Protein AF-A0A6M4MAB3-F1 (afdb_monomer)

Solvent-accessible surface area (backbone atoms only — not comparable to full-atom values): 9525 Å² total; per-residue (Å²): 110,70,69,56,52,54,48,53,33,50,76,69,72,45,84,84,90,79,89,78,85,85,79,81,88,64,96,84,78,76,74,101,73,83,89,84,82,91,72,72,99,51,73,94,62,67,64,94,70,49,74,74,79,56,52,41,71,19,47,30,44,62,33,67,62,25,28,46,34,36,42,87,91,32,39,34,38,58,48,47,89,48,52,67,69,70,44,94,62,66,58,33,30,40,46,46,74,82,48,90,49,40,39,39,33,25,38,60,93,53,93,56,71,74,44,40,27,42,56,46,75,52,75,50,71,60,102,85,48,62,32,43,32,42,36,37,36,59,68,55,57,91,63,49,51,82,81,31,33,30,39,37,77,46,80,119

Foldseek 3Di:
DVVVVCVVCVVVVHDDPDDDDPPDDDPPDDDPDDDDDDDPPDPVPQPPDDPVNQQAWWFKDLQQRWIWGQHPVQKIAIDGPVCCLLPPFARMDGKDDPGPQKIFDDGVPHPDTDWMWGWDWDWDADPPGIKIKIKTHTPPPVSGGPPIITIDIDDD

Nearest PDB structures (foldseek):
  8jr3-assembly2_F  TM=2.974E-01  e=1.486E+00  Hendra virus horse/Australia/Hendra/1994
  4n74-assembly1_A  TM=3.696E-01  e=7.405E+00  Escherichia coli BW2952
  6yfs-assembly1_AA  TM=3.089E-01  e=3.410E+00  Leviviridae sp.
  4c00-assembly1_A  TM=3.053E-01  e=9.242E+00  Escherichia coli
  6yfj-assembly1_AA  TM=2.407E-01  e=8.273E+00  Leviviridae sp.

Secondary structure (DSSP, 8-state):
-HHHHHHHHHHTT----------SS-TT--SS--------S-GGGS----GGGG-SEEEEESSTT-EEEE-TTSEEEEESTTGGGG-SS-SEEEEEEEETTEEEEEETT-SS--EEEEEEEEEEE-SSSEEEEEEEEES-GGGS-TT-EEEEEEE-

pLDDT: mean 80.01, std 14.77, range [43.0, 97.69]

Radius of gyration: 19.91 Å; Cα contacts (8 Å, |Δi|>4): 251; chains: 1; bounding box: 55×34×50 Å

Structure (mmCIF, N/CA/C/O backbone):
data_AF-A0A6M4MAB3-F1
#
_entry.id   AF-A0A6M4MAB3-F1
#
loop_
_atom_site.group_PDB
_atom_site.id
_atom_site.type_symbol
_atom_site.label_atom_id
_atom_site.label_alt_id
_atom_site.label_comp_id
_atom_site.label_asym_id
_atom_site.label_entity_id
_atom_site.label_seq_i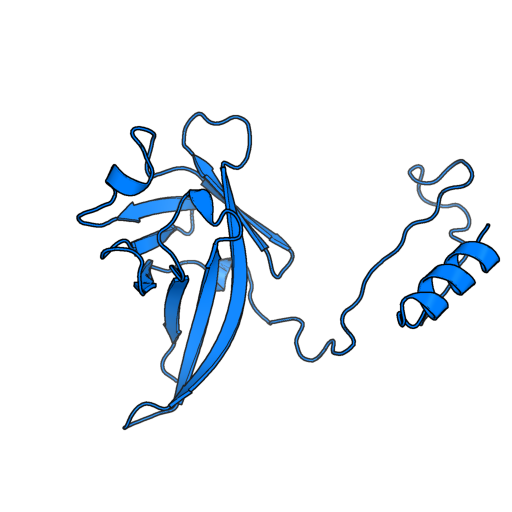d
_atom_site.pdbx_PDB_ins_code
_atom_site.Cartn_x
_atom_site.Cartn_y
_atom_site.Cartn_z
_atom_site.occupancy
_atom_site.B_iso_or_equiv
_atom_site.auth_seq_id
_atom_site.auth_comp_id
_atom_site.auth_asym_id
_atom_site.auth_atom_id
_atom_site.pdbx_PDB_model_num
ATOM 1 N N . MET A 1 1 ? -36.096 -4.264 -17.638 1.00 58.06 1 MET A N 1
ATOM 2 C CA . MET A 1 1 ? -34.655 -4.118 -17.353 1.00 58.06 1 MET A CA 1
ATOM 3 C C . MET A 1 1 ? -34.388 -4.121 -15.851 1.00 58.06 1 MET A C 1
ATOM 5 O O . MET A 1 1 ? -33.710 -5.032 -15.410 1.00 58.06 1 MET A O 1
ATOM 9 N N . ILE A 1 2 ? -34.971 -3.212 -15.052 1.00 64.75 2 ILE A N 1
ATOM 10 C CA . ILE A 1 2 ? -34.746 -3.197 -13.589 1.00 64.75 2 ILE A CA 1
ATOM 11 C C . ILE A 1 2 ? -35.184 -4.507 -12.905 1.00 64.75 2 ILE A C 1
ATOM 13 O O . ILE A 1 2 ? -34.370 -5.132 -12.241 1.00 64.75 2 ILE A O 1
ATOM 17 N N . ASN A 1 3 ? -36.376 -5.025 -13.235 1.00 75.00 3 ASN A N 1
ATOM 18 C CA . ASN A 1 3 ? -36.882 -6.299 -12.699 1.00 75.00 3 ASN A CA 1
ATOM 19 C C . ASN A 1 3 ? -35.980 -7.505 -13.021 1.00 75.00 3 ASN A C 1
ATOM 21 O O . ASN A 1 3 ? -35.914 -8.451 -12.250 1.00 75.00 3 ASN A O 1
ATOM 25 N N . GLN A 1 4 ? -35.291 -7.488 -14.169 1.00 77.50 4 GLN A N 1
ATOM 26 C CA . GLN A 1 4 ? -34.368 -8.569 -14.536 1.00 77.50 4 GLN A CA 1
ATOM 27 C C . GLN A 1 4 ? -33.092 -8.510 -13.699 1.00 77.50 4 GLN A C 1
ATOM 29 O O . GLN A 1 4 ? -32.587 -9.546 -13.290 1.00 77.50 4 GLN A O 1
ATOM 34 N N . VAL A 1 5 ? -32.580 -7.310 -13.417 1.00 73.31 5 VAL A N 1
ATOM 35 C CA . VAL A 1 5 ? -31.398 -7.157 -12.561 1.00 73.31 5 VAL A CA 1
ATOM 36 C C . VAL A 1 5 ? -31.730 -7.453 -11.104 1.00 73.31 5 VAL A C 1
ATOM 38 O O . VAL A 1 5 ? -30.928 -8.084 -10.426 1.00 73.31 5 VAL A O 1
ATOM 41 N N . GLU A 1 6 ? -32.927 -7.085 -10.646 1.00 80.00 6 GLU A N 1
ATOM 42 C CA . GLU A 1 6 ? -33.416 -7.473 -9.322 1.00 80.00 6 GLU A CA 1
ATOM 43 C C . GLU A 1 6 ? -33.499 -8.988 -9.163 1.00 80.00 6 GLU A C 1
ATOM 45 O O . GLU A 1 6 ? -33.054 -9.531 -8.153 1.00 80.00 6 GLU A O 1
ATOM 50 N N . GLN A 1 7 ? -33.990 -9.676 -10.193 1.00 81.69 7 GLN A N 1
ATOM 51 C CA . GLN A 1 7 ? -34.043 -11.129 -10.209 1.00 81.69 7 GLN A CA 1
ATOM 52 C C . GLN A 1 7 ? -32.641 -11.759 -10.194 1.00 81.69 7 GLN A C 1
ATOM 54 O O . GLN A 1 7 ? -32.382 -12.628 -9.368 1.00 81.69 7 GLN A O 1
ATOM 59 N N . ILE A 1 8 ? -31.721 -11.295 -11.048 1.00 82.69 8 ILE A N 1
ATOM 60 C CA . ILE A 1 8 ? -30.342 -11.812 -11.097 1.00 82.69 8 ILE A CA 1
ATOM 61 C C . ILE A 1 8 ? -29.615 -11.576 -9.765 1.00 82.69 8 ILE A C 1
ATOM 63 O O . ILE A 1 8 ? -28.910 -12.459 -9.282 1.00 82.69 8 ILE A O 1
ATOM 67 N N . ALA A 1 9 ? -29.787 -10.404 -9.147 1.00 78.88 9 ALA A N 1
ATOM 68 C CA . ALA A 1 9 ? -29.189 -10.106 -7.848 1.00 78.88 9 ALA A CA 1
ATOM 69 C C . ALA A 1 9 ? -29.727 -11.037 -6.750 1.00 78.88 9 ALA A C 1
ATOM 71 O O . ALA A 1 9 ? -28.939 -11.571 -5.971 1.00 78.88 9 ALA A O 1
ATOM 72 N N . ALA A 1 10 ? -31.040 -11.291 -6.736 1.00 81.19 10 ALA A N 1
ATOM 73 C CA . ALA A 1 10 ? -31.661 -12.221 -5.796 1.00 81.19 10 ALA A CA 1
ATOM 74 C C . ALA A 1 10 ? -31.183 -13.669 -6.002 1.00 81.19 10 ALA A C 1
ATOM 76 O O . ALA A 1 10 ? -30.858 -14.346 -5.027 1.00 81.19 10 ALA A O 1
ATOM 77 N N . GLU A 1 11 ? -31.081 -14.130 -7.253 1.00 86.44 11 GLU A N 1
ATOM 78 C CA . GLU A 1 11 ? -30.524 -15.450 -7.594 1.00 86.44 11 GLU A CA 1
ATOM 79 C C . GLU A 1 11 ? -29.056 -15.587 -7.154 1.00 86.44 11 GLU A C 1
ATOM 81 O O . GLU A 1 11 ? -28.628 -16.666 -6.747 1.00 86.44 11 GLU A O 1
ATOM 86 N N . ALA A 1 12 ? -28.301 -14.486 -7.168 1.00 81.25 12 ALA A N 1
ATOM 87 C CA . ALA A 1 12 ? -26.926 -14.416 -6.680 1.00 81.25 12 ALA A CA 1
ATOM 88 C C . ALA A 1 12 ? -26.803 -14.187 -5.157 1.00 81.25 12 ALA A C 1
ATOM 90 O O . ALA A 1 12 ? -25.690 -14.042 -4.654 1.00 81.25 12 ALA A O 1
ATOM 91 N N . GLY A 1 13 ? -27.917 -14.136 -4.416 1.00 81.50 13 GLY A N 1
ATOM 92 C CA . GLY A 1 13 ? -27.922 -13.917 -2.965 1.00 81.50 13 GLY A CA 1
ATOM 93 C C . GLY A 1 13 ? -27.584 -12.487 -2.525 1.00 81.50 13 GLY A C 1
ATOM 94 O O . GLY A 1 13 ? -27.286 -12.272 -1.354 1.00 81.50 13 GLY A O 1
ATOM 95 N N . MET A 1 14 ? -27.626 -11.507 -3.432 1.00 75.88 14 MET A N 1
ATOM 96 C CA . MET A 1 14 ? -27.369 -10.095 -3.136 1.00 75.88 14 MET A CA 1
ATOM 97 C C . MET A 1 14 ? -28.685 -9.350 -2.877 1.00 75.88 14 MET A C 1
ATOM 99 O O . MET A 1 14 ? -29.533 -9.235 -3.764 1.00 75.88 14 MET A O 1
ATOM 103 N N . SER A 1 15 ? -28.861 -8.800 -1.673 1.00 76.31 15 SER A N 1
ATOM 104 C CA . SER A 1 15 ? -30.049 -8.015 -1.325 1.00 76.31 15 SER A CA 1
ATOM 105 C C . SER A 1 15 ? -30.003 -6.603 -1.915 1.00 76.31 15 SER A C 1
ATOM 107 O O . SER A 1 15 ? -29.081 -5.829 -1.667 1.00 76.31 15 SER A O 1
ATOM 109 N N . ILE A 1 16 ? -31.045 -6.220 -2.658 1.00 73.31 16 ILE A N 1
ATOM 110 C CA . ILE A 1 16 ? -31.203 -4.846 -3.152 1.00 73.31 16 ILE A CA 1
ATOM 111 C C . ILE A 1 16 ? -31.912 -4.014 -2.088 1.00 73.31 16 ILE A C 1
ATOM 113 O O . ILE A 1 16 ? -33.117 -4.129 -1.880 1.00 73.31 16 ILE A O 1
ATOM 117 N N . HIS A 1 17 ? -31.155 -3.146 -1.420 1.00 72.94 17 HIS A N 1
ATOM 118 C CA . HIS A 1 17 ? -31.681 -2.301 -0.345 1.00 72.94 17 HIS A CA 1
ATOM 119 C C . HIS A 1 17 ? -32.452 -1.076 -0.847 1.00 72.94 17 HIS A C 1
ATOM 121 O O . HIS A 1 17 ? -33.329 -0.566 -0.150 1.00 72.94 17 HIS A O 1
ATOM 127 N N . ARG A 1 18 ? -32.116 -0.563 -2.037 1.00 70.50 18 ARG A N 1
ATOM 128 C CA . ARG A 1 18 ? -32.746 0.635 -2.600 1.00 70.50 18 ARG A CA 1
ATOM 129 C C . ARG A 1 18 ? -32.626 0.656 -4.119 1.00 70.50 18 ARG A C 1
ATOM 131 O O . ARG A 1 18 ? -31.522 0.636 -4.650 1.00 70.50 18 ARG A O 1
ATOM 138 N N . ALA A 1 19 ? -33.760 0.798 -4.796 1.00 71.75 19 ALA A N 1
ATOM 139 C CA . ALA A 1 19 ? -33.833 1.136 -6.212 1.00 71.75 19 ALA A CA 1
ATOM 140 C C . ALA A 1 19 ? -34.392 2.557 -6.347 1.00 71.75 19 ALA A C 1
ATOM 142 O O . ALA A 1 19 ? -35.424 2.884 -5.760 1.00 71.75 19 ALA A O 1
ATOM 143 N N . GLN A 1 20 ? -33.706 3.429 -7.086 1.00 66.75 20 GLN A N 1
ATOM 144 C CA . GLN A 1 20 ? -34.170 4.795 -7.318 1.00 66.75 20 GLN A CA 1
ATOM 145 C C . GLN A 1 20 ? -33.954 5.196 -8.774 1.00 66.75 20 GLN A C 1
ATOM 147 O O . GLN A 1 20 ? -32.860 5.053 -9.314 1.00 66.75 20 GLN A O 1
ATOM 152 N N . ALA A 1 21 ? -34.996 5.756 -9.389 1.00 63.09 21 ALA A N 1
ATOM 153 C CA . ALA A 1 21 ? -34.874 6.402 -10.685 1.00 63.09 21 ALA A CA 1
ATOM 154 C C . ALA A 1 21 ? -34.039 7.683 -10.544 1.00 63.09 21 ALA A C 1
ATOM 156 O O . ALA A 1 21 ? -34.376 8.576 -9.763 1.00 63.09 21 ALA A O 1
ATOM 157 N N . MET A 1 22 ? -32.951 7.786 -11.305 1.00 59.03 22 MET A N 1
ATOM 158 C CA . MET A 1 22 ? -32.136 8.998 -11.365 1.00 59.03 22 MET A CA 1
ATOM 159 C C . MET A 1 22 ? -32.811 10.016 -12.289 1.00 59.03 22 MET A C 1
ATOM 161 O O . MET A 1 22 ? -32.456 10.157 -13.456 1.00 59.03 22 MET A O 1
ATOM 165 N N . THR A 1 23 ? -33.840 10.706 -11.803 1.00 54.31 23 THR A N 1
ATOM 166 C CA . THR A 1 23 ? -34.512 11.740 -12.598 1.00 54.31 23 THR A CA 1
ATOM 167 C C . THR A 1 23 ? -33.697 13.032 -12.607 1.00 54.31 23 THR A C 1
ATOM 169 O O . THR A 1 23 ? -33.626 13.730 -11.602 1.00 54.31 23 THR A O 1
ATOM 172 N N . ALA A 1 24 ? -33.097 13.294 -13.772 1.00 46.50 24 ALA A N 1
ATOM 173 C CA . ALA A 1 24 ? -32.672 14.571 -14.354 1.00 46.50 24 ALA A CA 1
ATOM 174 C C . ALA A 1 24 ? -32.030 15.616 -13.416 1.00 46.50 24 ALA A C 1
ATOM 176 O O . ALA A 1 24 ? -32.706 16.379 -12.733 1.00 46.50 24 ALA A O 1
ATOM 177 N N . GLY A 1 25 ? -30.699 15.721 -13.506 1.00 44.56 25 GLY A N 1
ATOM 178 C CA . GLY A 1 25 ? -29.923 16.817 -12.915 1.00 44.56 25 GLY A CA 1
ATOM 179 C C . GLY A 1 25 ? -28.410 16.758 -13.155 1.00 44.56 25 GLY A C 1
ATOM 180 O O . GLY A 1 25 ? -27.749 17.776 -13.018 1.00 44.56 25 GLY A O 1
ATOM 181 N N . ASN A 1 26 ? -27.852 15.611 -13.566 1.00 48.53 26 ASN A N 1
ATOM 182 C CA . ASN A 1 26 ? -26.438 15.484 -13.928 1.00 48.53 26 ASN A CA 1
ATOM 183 C C . ASN A 1 26 ? -26.288 14.757 -15.269 1.00 48.53 26 ASN A C 1
ATOM 185 O O . ASN A 1 26 ? -26.762 13.635 -15.435 1.00 48.53 26 ASN A O 1
ATOM 189 N N . HIS A 1 27 ? -25.599 15.403 -16.209 1.00 50.91 27 HIS A N 1
ATOM 190 C CA . HIS A 1 27 ? -25.389 15.008 -17.609 1.00 50.91 27 HIS A CA 1
ATOM 191 C C . HIS A 1 27 ? -24.716 13.636 -17.854 1.00 50.91 27 HIS A C 1
ATOM 193 O O . HIS A 1 27 ? -24.451 13.298 -19.006 1.00 50.91 27 HIS A O 1
ATOM 199 N N . TRP A 1 28 ? -24.432 12.835 -16.823 1.00 54.62 28 TRP A N 1
ATOM 200 C CA . TRP A 1 28 ? -23.662 11.591 -16.950 1.00 54.62 28 TRP A CA 1
ATOM 201 C C . TRP A 1 28 ? -24.491 10.331 -17.225 1.00 54.62 28 TRP A C 1
ATOM 203 O O . TRP A 1 28 ? -23.922 9.338 -17.668 1.00 54.62 28 TRP A O 1
ATOM 213 N N . TYR A 1 29 ? -25.815 10.359 -17.040 1.00 53.53 29 TYR A N 1
ATOM 214 C CA . TYR A 1 29 ? -26.661 9.167 -17.189 1.00 53.53 29 TYR A CA 1
ATOM 215 C C . TYR A 1 29 ? -27.848 9.435 -18.116 1.00 53.53 29 TYR A C 1
ATOM 217 O O . TYR A 1 29 ? -28.991 9.538 -17.685 1.00 53.53 29 TYR A O 1
ATOM 225 N N . ASN A 1 30 ? -27.567 9.563 -19.413 1.00 51.41 30 ASN A N 1
ATOM 226 C CA . ASN A 1 30 ? -28.590 9.549 -20.456 1.00 51.41 30 ASN A CA 1
ATOM 227 C C . ASN A 1 30 ? -28.475 8.227 -21.230 1.00 51.41 30 ASN A C 1
ATOM 229 O O . ASN A 1 30 ? -27.375 7.903 -21.676 1.00 51.41 30 ASN A O 1
ATOM 233 N N . LYS A 1 31 ? -29.619 7.558 -21.459 1.00 55.22 31 LYS A N 1
ATOM 234 C CA . LYS A 1 31 ? -29.833 6.281 -22.190 1.00 55.22 31 LYS A CA 1
ATOM 235 C C . LYS A 1 31 ? -29.695 5.018 -21.331 1.00 55.22 31 LYS A C 1
ATOM 237 O O . LYS A 1 31 ? -28.575 4.605 -21.066 1.00 55.22 31 LYS A O 1
ATOM 242 N N . ASP A 1 32 ? -30.834 4.416 -20.963 1.00 62.47 32 ASP A N 1
ATOM 243 C CA . ASP A 1 32 ? -31.007 3.024 -20.491 1.00 62.47 32 ASP A CA 1
ATOM 244 C C . ASP A 1 32 ? -29.833 2.432 -19.694 1.00 62.47 32 ASP A C 1
ATOM 246 O O . ASP A 1 32 ? -29.392 1.307 -19.929 1.00 62.47 32 ASP A O 1
ATOM 250 N N . SER A 1 33 ? -29.290 3.214 -18.765 1.00 65.38 33 SER A N 1
ATOM 251 C CA . SER A 1 33 ? -28.110 2.856 -17.998 1.00 65.38 33 SER A CA 1
ATOM 252 C C . SER A 1 33 ? -28.509 2.482 -16.582 1.00 65.38 33 SER A C 1
ATOM 254 O O . SER A 1 33 ? -29.415 3.064 -15.984 1.00 65.38 33 SER A O 1
ATOM 256 N N . LEU A 1 34 ? -27.820 1.480 -16.047 1.00 67.56 34 LEU A N 1
ATOM 257 C CA . LEU A 1 34 ? -27.986 1.029 -14.679 1.00 67.56 34 LEU A CA 1
ATOM 258 C C . LEU A 1 34 ? -26.649 1.160 -13.961 1.00 67.56 34 LEU A C 1
ATOM 260 O O . LEU A 1 34 ? -25.649 0.592 -14.396 1.00 67.56 34 LEU A O 1
ATOM 264 N N . ALA A 1 35 ? -26.646 1.901 -12.859 1.00 65.50 35 ALA A N 1
ATOM 265 C CA . ALA A 1 35 ? -25.533 1.926 -11.927 1.00 65.50 35 ALA A CA 1
ATOM 266 C C . ALA A 1 35 ? -25.840 0.966 -10.775 1.00 65.50 35 ALA A C 1
ATOM 268 O O . ALA A 1 35 ? -26.900 1.057 -10.155 1.00 65.50 35 ALA A O 1
ATOM 269 N N . ILE A 1 36 ? -24.912 0.054 -10.499 1.00 69.38 36 ILE A N 1
ATOM 270 C CA . ILE A 1 36 ? -24.988 -0.868 -9.367 1.00 69.38 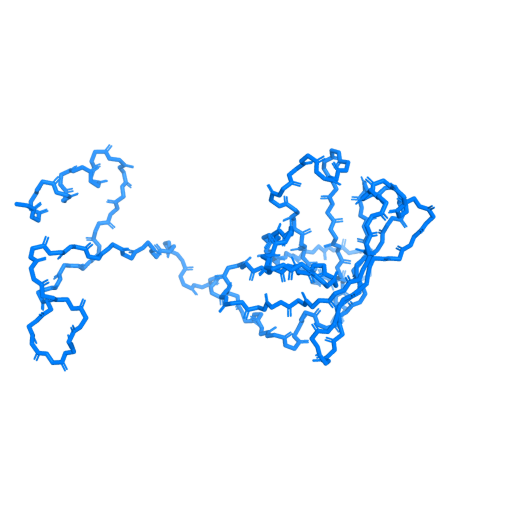36 ILE A CA 1
ATOM 271 C C . ILE A 1 36 ? -23.930 -0.432 -8.361 1.00 69.38 36 ILE A C 1
ATOM 273 O O . ILE A 1 36 ? -22.747 -0.363 -8.689 1.00 69.38 36 ILE A O 1
ATOM 277 N N . PHE A 1 37 ? -24.367 -0.135 -7.141 1.00 67.19 37 PHE A N 1
ATOM 278 C CA . PHE A 1 37 ? -23.488 0.157 -6.016 1.00 67.19 37 PHE A CA 1
ATOM 279 C C . PHE A 1 37 ? -23.525 -1.034 -5.065 1.00 67.19 37 PHE A C 1
ATOM 281 O O . PHE A 1 37 ? -24.566 -1.325 -4.480 1.00 67.19 37 PHE A O 1
ATOM 288 N N . LEU A 1 38 ? -22.394 -1.723 -4.931 1.00 65.88 38 LEU A N 1
ATOM 289 C CA . LEU A 1 38 ? -22.225 -2.785 -3.948 1.00 65.88 38 LEU A CA 1
ATOM 290 C C . LEU A 1 38 ? -21.803 -2.134 -2.634 1.00 65.88 38 LEU A C 1
ATOM 292 O O . LEU A 1 38 ? -20.736 -1.526 -2.552 1.00 65.88 38 LEU A O 1
ATOM 296 N N . LEU A 1 39 ? -22.671 -2.219 -1.633 1.00 62.31 39 LEU A N 1
ATOM 297 C CA . LEU A 1 39 ? -22.396 -1.737 -0.288 1.00 62.31 39 LEU A CA 1
ATOM 298 C C . LEU A 1 39 ? -22.234 -2.962 0.614 1.00 62.31 39 LEU A C 1
ATOM 300 O O . LEU A 1 39 ? -23.091 -3.842 0.561 1.00 62.31 39 LEU A O 1
ATOM 304 N N . PRO A 1 40 ? -21.164 -3.055 1.416 1.00 52.38 40 PRO A N 1
ATOM 305 C CA . PRO A 1 40 ? -21.027 -4.149 2.366 1.00 52.38 40 PRO A CA 1
ATOM 306 C C . PRO A 1 40 ? -22.139 -4.073 3.423 1.00 52.38 40 PRO A C 1
ATOM 308 O O . PRO A 1 40 ? -22.513 -2.979 3.850 1.00 52.38 40 PRO A O 1
ATOM 311 N N . ASP A 1 41 ? -22.607 -5.234 3.896 1.00 55.25 41 ASP A N 1
ATOM 312 C CA . ASP A 1 41 ? -23.699 -5.384 4.879 1.00 55.25 41 ASP A CA 1
ATOM 313 C C . ASP A 1 41 ? -23.447 -4.669 6.218 1.00 55.25 41 ASP A C 1
ATOM 315 O O . ASP A 1 41 ? -24.344 -4.544 7.053 1.00 55.25 41 ASP A O 1
ATOM 319 N N . ASN A 1 42 ? -22.223 -4.186 6.439 1.00 52.47 42 ASN A N 1
ATOM 320 C CA . ASN A 1 42 ? -21.821 -3.547 7.673 1.00 52.47 42 ASN A CA 1
ATOM 321 C C . ASN A 1 42 ? -21.083 -2.218 7.420 1.00 52.47 42 ASN A C 1
ATOM 323 O O . ASN A 1 42 ? -19.863 -2.210 7.239 1.00 52.47 42 ASN A O 1
ATOM 327 N N . PRO A 1 43 ? -21.771 -1.061 7.470 1.00 48.53 43 PRO A N 1
ATOM 328 C CA . PRO A 1 43 ? -21.097 0.234 7.471 1.00 48.53 43 PRO A CA 1
ATOM 329 C C . PRO A 1 43 ? -20.299 0.476 8.764 1.00 48.53 43 PRO A C 1
ATOM 331 O O . PRO A 1 43 ? -19.461 1.372 8.783 1.00 48.53 43 PRO A O 1
ATOM 334 N N . ALA A 1 44 ? -20.466 -0.351 9.811 1.00 43.00 44 ALA A N 1
ATOM 335 C CA . ALA A 1 44 ? -19.609 -0.337 11.006 1.00 43.00 44 ALA A CA 1
ATOM 336 C C . ALA A 1 44 ? -18.175 -0.861 10.753 1.00 43.00 44 ALA A C 1
ATOM 338 O O . ALA A 1 44 ? -17.411 -1.067 11.691 1.00 43.00 44 ALA A O 1
ATOM 339 N N . GLY A 1 45 ? -17.812 -1.070 9.485 1.00 45.44 45 GLY A N 1
ATOM 340 C CA . GLY A 1 45 ? -16.460 -1.345 9.012 1.00 45.44 45 GLY A CA 1
ATOM 341 C C . GLY A 1 45 ? -16.053 -0.482 7.815 1.00 45.44 45 GLY A C 1
ATOM 342 O O . GLY A 1 45 ? -15.090 -0.835 7.136 1.00 45.44 45 GLY A O 1
ATOM 343 N N . ALA A 1 46 ? -16.748 0.634 7.538 1.00 48.59 46 ALA A N 1
ATOM 344 C CA . ALA A 1 46 ? -16.157 1.718 6.754 1.00 48.59 46 ALA A CA 1
ATOM 345 C C . ALA A 1 46 ? -14.954 2.205 7.562 1.00 48.59 46 ALA A C 1
ATOM 347 O O . ALA A 1 46 ? -15.105 3.010 8.473 1.00 48.59 46 ALA A O 1
ATOM 348 N N . SER A 1 47 ? -13.797 1.576 7.356 1.00 55.62 47 SER A N 1
ATOM 349 C CA . SER A 1 47 ? -12.665 1.803 8.235 1.00 55.62 47 SER A CA 1
ATOM 350 C C . SER A 1 47 ? -12.335 3.292 8.203 1.00 55.62 47 SER A C 1
ATOM 352 O O . SER A 1 47 ? -12.230 3.876 7.120 1.00 55.62 47 SER A O 1
ATOM 354 N N . ASP A 1 48 ? -12.159 3.888 9.381 1.00 69.12 48 ASP A N 1
ATOM 355 C CA . ASP A 1 48 ? -11.605 5.231 9.576 1.00 69.12 48 ASP A CA 1
ATOM 356 C C . ASP A 1 48 ? -10.121 5.282 9.153 1.00 69.12 48 ASP A C 1
ATOM 358 O O . ASP A 1 48 ? -9.289 5.860 9.845 1.00 69.12 48 ASP A O 1
ATOM 362 N N . ILE A 1 49 ? -9.748 4.594 8.070 1.00 81.50 49 ILE A N 1
ATOM 363 C CA . ILE A 1 49 ? -8.433 4.706 7.459 1.00 81.50 49 ILE A CA 1
ATOM 364 C C . ILE A 1 49 ? -8.523 5.837 6.456 1.00 81.50 49 ILE A C 1
ATOM 366 O O . ILE A 1 49 ? -9.135 5.745 5.385 1.00 81.50 49 ILE A O 1
ATOM 370 N N . PHE A 1 50 ? -7.871 6.924 6.810 1.00 87.38 50 PHE A N 1
ATOM 371 C CA . PHE A 1 50 ? -7.616 8.026 5.919 1.00 87.38 50 PHE A CA 1
ATOM 372 C C . PHE A 1 50 ? -6.237 7.870 5.288 1.00 87.38 50 PHE A C 1
ATOM 374 O O . PHE A 1 50 ? -5.398 7.072 5.706 1.00 87.38 50 PHE A O 1
ATOM 381 N N . ARG A 1 51 ? -5.973 8.688 4.266 1.00 90.12 51 ARG A N 1
ATOM 382 C CA . ARG A 1 51 ? -4.679 8.698 3.578 1.00 90.12 51 ARG A CA 1
ATOM 383 C C . ARG A 1 51 ? -3.513 8.847 4.564 1.00 90.12 51 ARG A C 1
ATOM 385 O O . ARG A 1 51 ? -2.486 8.206 4.375 1.00 90.12 51 ARG A O 1
ATOM 392 N N . GLN A 1 52 ? -3.653 9.695 5.583 1.00 91.38 52 GLN A N 1
ATOM 393 C CA . GLN A 1 52 ? -2.591 9.950 6.554 1.00 91.38 52 GLN A CA 1
ATOM 394 C C . GLN A 1 52 ? -2.248 8.736 7.426 1.00 91.38 52 GLN A C 1
ATOM 396 O O . GLN A 1 52 ? -1.087 8.580 7.789 1.00 91.38 52 GLN A O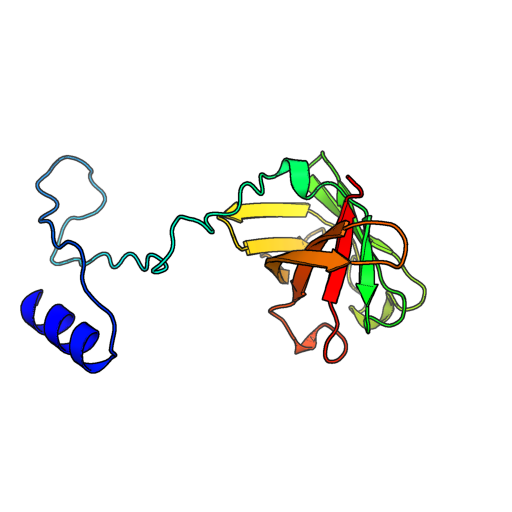 1
ATOM 401 N N . ASP A 1 53 ? -3.210 7.846 7.678 1.00 91.06 53 ASP A N 1
ATOM 402 C CA . ASP A 1 53 ? -3.006 6.641 8.494 1.00 91.06 53 ASP A CA 1
ATOM 403 C C . ASP A 1 53 ? -2.202 5.565 7.750 1.00 91.06 53 ASP A C 1
ATOM 405 O O . ASP A 1 53 ? -1.828 4.545 8.319 1.00 91.06 53 ASP A O 1
ATOM 409 N N . LEU A 1 54 ? -1.936 5.777 6.457 1.00 94.38 54 LEU A N 1
ATOM 410 C CA . LEU A 1 54 ? -1.115 4.898 5.631 1.00 94.38 54 LEU A CA 1
ATOM 411 C C . LEU A 1 54 ? 0.347 5.361 5.552 1.00 94.38 54 LEU A C 1
ATOM 413 O O . LEU A 1 54 ? 1.155 4.666 4.946 1.00 94.38 54 LEU A O 1
ATOM 417 N N . ILE A 1 55 ? 0.726 6.510 6.124 1.00 96.44 55 ILE A N 1
ATOM 418 C CA . ILE A 1 55 ? 2.089 7.061 5.997 1.00 96.44 55 ILE A CA 1
ATOM 419 C C . ILE A 1 55 ? 3.032 6.378 6.995 1.00 96.44 55 ILE A C 1
ATOM 421 O O . ILE A 1 55 ? 3.369 6.924 8.046 1.00 96.44 55 ILE A O 1
ATOM 425 N N . HIS A 1 56 ? 3.472 5.166 6.661 1.00 96.56 56 HIS A N 1
ATOM 426 C CA . HIS A 1 56 ? 4.304 4.339 7.530 1.00 96.56 56 HIS A CA 1
ATOM 427 C C . HIS A 1 56 ? 5.340 3.516 6.756 1.00 96.56 56 HIS A C 1
ATOM 429 O O . HIS A 1 56 ? 5.336 3.450 5.525 1.00 96.56 56 HIS A O 1
ATOM 435 N N . ASN A 1 57 ? 6.243 2.879 7.505 1.00 96.06 57 ASN A N 1
ATOM 436 C CA . ASN A 1 57 ? 7.066 1.782 7.009 1.00 96.06 57 ASN A CA 1
ATOM 437 C C . ASN A 1 57 ? 6.404 0.459 7.406 1.00 96.06 57 ASN A C 1
ATOM 439 O O . ASN A 1 57 ? 6.426 0.090 8.582 1.00 96.06 57 ASN A O 1
ATOM 443 N N . PHE A 1 58 ? 5.810 -0.222 6.434 1.00 96.38 58 PHE A N 1
ATOM 444 C CA . PHE A 1 58 ? 5.184 -1.517 6.627 1.00 96.38 58 PHE A CA 1
ATOM 445 C C . PHE A 1 58 ? 6.221 -2.625 6.468 1.00 96.38 58 PHE A C 1
ATOM 447 O O . PHE A 1 58 ? 6.944 -2.684 5.469 1.00 96.38 58 PHE A O 1
ATOM 454 N N . ILE A 1 59 ? 6.268 -3.522 7.444 1.00 94.50 59 ILE A N 1
ATOM 455 C CA . ILE A 1 59 ? 7.181 -4.660 7.458 1.00 94.50 59 ILE A CA 1
ATOM 456 C C . ILE A 1 59 ? 6.533 -5.813 6.698 1.00 94.50 59 ILE A C 1
ATOM 458 O O . ILE A 1 59 ? 5.397 -6.180 6.988 1.00 94.50 59 ILE A O 1
ATOM 462 N N . GLY A 1 60 ? 7.240 -6.365 5.714 1.00 93.19 60 GLY A N 1
ATOM 463 C CA . GLY A 1 60 ? 6.764 -7.512 4.954 1.00 93.19 60 GLY A CA 1
ATOM 464 C C . GLY A 1 60 ? 6.921 -8.814 5.734 1.00 93.19 60 GLY A C 1
ATOM 465 O O . GLY A 1 60 ? 8.035 -9.221 6.069 1.00 93.19 60 GLY A O 1
ATOM 466 N N . GLU A 1 61 ? 5.811 -9.497 5.975 1.00 92.81 61 GLU A N 1
ATOM 467 C CA . GLU A 1 61 ? 5.768 -10.870 6.466 1.00 92.81 61 GLU A CA 1
ATOM 468 C C . GLU A 1 61 ? 5.655 -11.827 5.285 1.00 92.81 61 GLU A C 1
ATOM 470 O O . GLU A 1 61 ? 4.878 -11.589 4.366 1.00 92.81 61 GLU A O 1
ATOM 475 N N . ASN A 1 62 ? 6.459 -12.893 5.282 1.00 90.62 62 ASN A N 1
ATOM 476 C CA . ASN A 1 62 ? 6.612 -13.807 4.139 1.00 90.62 62 ASN A CA 1
ATOM 477 C C . ASN A 1 62 ? 7.027 -13.111 2.827 1.00 90.62 62 ASN A C 1
ATOM 479 O O . ASN A 1 62 ? 6.879 -13.670 1.750 1.00 90.62 62 ASN A O 1
ATOM 483 N N . CYS A 1 63 ? 7.601 -11.910 2.913 1.00 88.06 63 CYS A N 1
ATOM 484 C CA . CYS A 1 63 ? 8.047 -11.125 1.761 1.00 88.06 63 CYS A CA 1
ATOM 485 C C . CYS A 1 63 ? 9.578 -11.121 1.601 1.00 88.06 63 CYS A C 1
ATOM 487 O O . CYS A 1 63 ? 10.138 -10.129 1.145 1.00 88.06 63 CYS A O 1
ATOM 489 N N . SER A 1 64 ? 10.285 -12.160 2.059 1.00 84.88 64 SER A N 1
ATOM 490 C CA . SER A 1 64 ? 11.757 -12.250 1.952 1.00 84.88 64 SER A C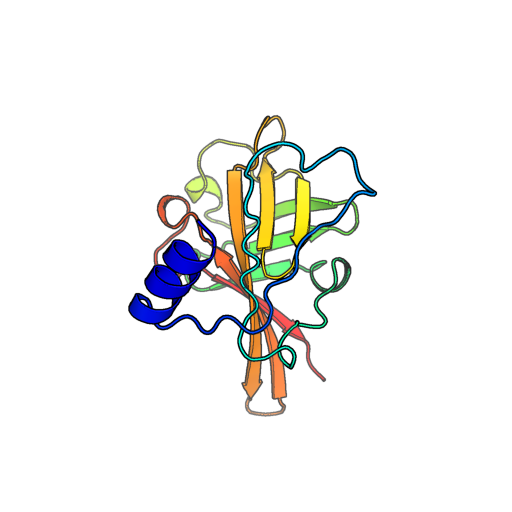A 1
ATOM 491 C C . SER A 1 64 ? 12.499 -11.011 2.503 1.00 84.88 64 SER A C 1
ATOM 493 O O . SER A 1 64 ? 13.447 -10.489 1.925 1.00 84.88 64 SER A O 1
ATOM 495 N N . GLY A 1 65 ? 12.029 -10.471 3.634 1.00 84.56 65 GLY A N 1
ATOM 496 C CA . GLY A 1 65 ? 12.642 -9.301 4.279 1.00 84.56 65 GLY A CA 1
ATOM 497 C C . GLY A 1 65 ? 12.438 -7.969 3.545 1.00 84.56 65 GLY A C 1
ATOM 498 O O . GLY A 1 65 ? 13.153 -7.002 3.822 1.00 84.56 65 GLY A O 1
ATOM 499 N N . LEU A 1 66 ? 11.486 -7.910 2.614 1.00 89.75 66 LEU A N 1
ATOM 500 C CA . LEU A 1 66 ? 11.023 -6.687 1.972 1.00 89.75 66 LEU A CA 1
ATOM 501 C C . LEU A 1 66 ? 10.156 -5.856 2.931 1.00 89.75 66 LEU A C 1
ATOM 503 O O . LEU A 1 66 ? 9.418 -6.386 3.753 1.00 89.75 66 LEU A O 1
ATOM 507 N N . SER A 1 67 ? 10.229 -4.538 2.822 1.00 93.44 67 SER A N 1
ATOM 508 C CA . SER A 1 67 ? 9.376 -3.568 3.510 1.00 93.44 67 SER A CA 1
ATOM 509 C C . SER A 1 67 ? 8.872 -2.543 2.502 1.00 93.44 67 SER A C 1
ATOM 511 O O . SER A 1 67 ? 9.558 -2.249 1.521 1.00 93.44 67 SER A O 1
ATOM 513 N N . LEU A 1 68 ? 7.683 -1.998 2.744 1.00 95.31 68 LEU A N 1
ATOM 514 C CA . LEU A 1 68 ? 7.062 -0.970 1.914 1.00 95.31 68 LEU A CA 1
ATOM 515 C C . LEU A 1 68 ? 6.921 0.307 2.732 1.00 95.31 68 LEU A C 1
ATOM 517 O O . LEU A 1 68 ? 6.185 0.343 3.718 1.00 95.31 68 LEU A O 1
ATOM 521 N N . ARG A 1 69 ? 7.585 1.376 2.301 1.00 96.69 69 ARG A N 1
ATOM 522 C CA . ARG A 1 69 ? 7.444 2.694 2.913 1.00 96.69 69 ARG A CA 1
ATOM 523 C C . ARG A 1 69 ? 6.545 3.579 2.065 1.00 96.69 69 ARG A C 1
ATOM 525 O O . ARG A 1 69 ? 6.815 3.792 0.886 1.00 96.69 69 ARG A O 1
ATOM 532 N N . LEU 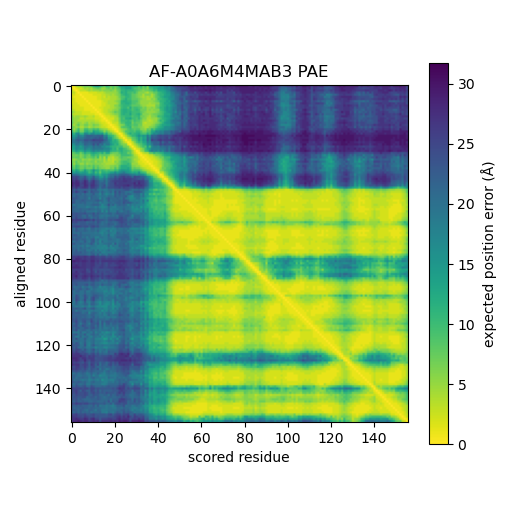A 1 70 ? 5.504 4.128 2.686 1.00 97.62 70 LEU A N 1
ATOM 533 C CA . LEU A 1 70 ? 4.608 5.119 2.091 1.00 97.62 70 LEU A CA 1
ATOM 534 C C . LEU A 1 70 ? 4.891 6.482 2.725 1.00 97.62 70 LEU A C 1
ATOM 536 O O . LEU A 1 70 ? 4.816 6.644 3.941 1.00 97.62 70 LEU A O 1
ATOM 540 N N . MET A 1 71 ? 5.246 7.468 1.904 1.00 97.69 71 MET A N 1
ATOM 541 C CA . MET A 1 71 ? 5.637 8.806 2.355 1.00 97.69 71 MET A CA 1
ATOM 542 C C . MET A 1 71 ? 4.503 9.818 2.181 1.00 97.69 71 MET A C 1
ATOM 544 O O . MET A 1 71 ? 3.696 9.725 1.254 1.00 97.69 71 MET A O 1
ATOM 548 N N . GLU A 1 72 ? 4.480 10.840 3.038 1.00 96.25 72 GLU A N 1
ATOM 549 C CA . GLU A 1 72 ? 3.445 11.884 3.066 1.00 96.25 72 GLU A CA 1
ATOM 550 C C . GLU A 1 72 ? 3.266 12.593 1.717 1.00 96.25 72 GLU A C 1
ATOM 552 O O . GLU A 1 72 ? 2.139 12.799 1.250 1.00 96.25 72 GLU A O 1
ATOM 557 N N . ASN A 1 73 ? 4.386 12.865 1.042 1.00 95.94 73 ASN A N 1
ATOM 558 C CA . ASN A 1 73 ? 4.442 13.492 -0.279 1.00 95.94 73 ASN A CA 1
ATOM 559 C C . ASN A 1 73 ? 3.844 12.636 -1.413 1.00 95.94 73 ASN A C 1
ATOM 561 O O . ASN A 1 73 ? 3.813 13.082 -2.557 1.00 95.94 73 ASN A O 1
ATOM 565 N N . GLY A 1 74 ? 3.362 11.426 -1.116 1.00 96.31 74 GLY A N 1
ATOM 566 C CA . GLY A 1 74 ? 2.771 10.526 -2.100 1.00 96.31 74 GLY A CA 1
ATOM 567 C C . GLY A 1 74 ? 3.778 9.626 -2.800 1.00 96.31 74 GLY A C 1
ATOM 568 O O . GLY A 1 74 ? 3.379 8.905 -3.710 1.00 96.31 74 GLY A O 1
ATOM 569 N N . ASN A 1 75 ? 5.045 9.627 -2.387 1.00 97.50 75 ASN A N 1
ATOM 570 C CA . ASN A 1 75 ? 6.038 8.694 -2.903 1.00 97.50 75 ASN A CA 1
ATOM 571 C C . ASN A 1 75 ? 6.065 7.405 -2.080 1.00 97.50 75 ASN A C 1
ATOM 573 O O . ASN A 1 75 ? 5.756 7.415 -0.887 1.00 97.50 75 ASN A O 1
ATOM 577 N N . TYR A 1 76 ? 6.459 6.301 -2.704 1.00 96.62 76 TYR A N 1
ATOM 578 C CA . TYR A 1 76 ? 6.755 5.054 -2.005 1.00 96.62 76 TYR A CA 1
ATOM 579 C C . TYR A 1 76 ? 8.135 4.528 -2.381 1.00 96.62 76 TYR A C 1
ATOM 581 O O . TYR A 1 76 ? 8.674 4.875 -3.438 1.00 96.62 76 TYR A O 1
ATOM 589 N N . ASP A 1 77 ? 8.657 3.646 -1.540 1.00 94.81 77 ASP A N 1
ATOM 590 C CA . ASP A 1 77 ? 9.800 2.804 -1.855 1.00 94.81 77 ASP A CA 1
ATOM 591 C C . ASP A 1 77 ? 9.687 1.430 -1.196 1.00 94.81 77 ASP A C 1
ATOM 593 O O . ASP A 1 77 ? 9.262 1.294 -0.047 1.00 94.81 77 ASP A O 1
ATOM 597 N N . PHE A 1 78 ? 10.090 0.410 -1.943 1.00 92.38 78 PHE A N 1
ATOM 598 C CA . PHE A 1 78 ? 10.387 -0.903 -1.403 1.00 92.38 78 PHE A CA 1
ATOM 599 C C . PHE A 1 78 ? 11.836 -0.936 -0.914 1.00 92.38 78 PHE A C 1
ATOM 601 O O . PHE A 1 78 ? 12.765 -0.596 -1.652 1.00 92.38 78 PHE A O 1
ATOM 608 N N . VAL A 1 79 ? 12.035 -1.378 0.326 1.00 86.50 79 VAL A N 1
ATOM 609 C CA . VAL A 1 79 ? 13.348 -1.483 0.977 1.00 86.50 79 VAL A CA 1
ATOM 610 C C . VAL A 1 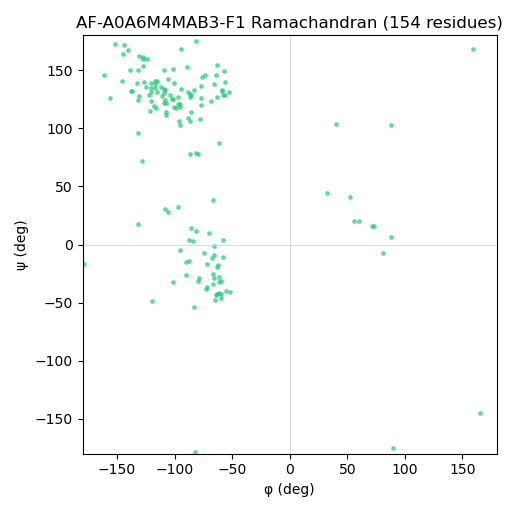79 ? 13.540 -2.912 1.464 1.00 86.50 79 VAL A C 1
ATOM 612 O O . VAL A 1 79 ? 12.634 -3.483 2.054 1.00 86.50 79 VAL A O 1
ATOM 615 N N . GLY A 1 80 ? 14.709 -3.509 1.250 1.00 81.00 80 GLY A N 1
ATOM 616 C CA . GLY A 1 80 ? 14.988 -4.862 1.733 1.00 81.00 80 GLY A CA 1
ATOM 617 C C . GLY A 1 80 ? 16.132 -5.529 0.985 1.00 81.00 80 GLY A C 1
ATOM 618 O O . GLY A 1 80 ? 16.582 -5.025 -0.043 1.00 81.00 80 GLY A O 1
ATOM 619 N N . LYS A 1 81 ? 16.609 -6.659 1.520 1.00 66.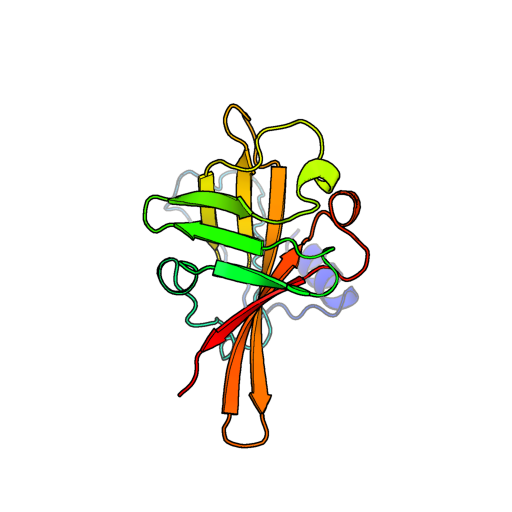31 81 LYS A N 1
ATOM 620 C CA . LYS A 1 81 ? 17.711 -7.436 0.925 1.00 66.31 81 LYS A CA 1
ATOM 621 C C . LYS A 1 81 ? 17.326 -8.068 -0.414 1.00 66.31 81 LYS A C 1
ATOM 623 O O . LYS A 1 81 ? 18.159 -8.102 -1.311 1.00 66.31 81 LYS A O 1
ATOM 628 N N . ASP A 1 82 ? 16.063 -8.466 -0.554 1.00 67.06 82 ASP A N 1
ATOM 629 C CA . ASP A 1 82 ? 15.561 -9.204 -1.716 1.00 67.06 82 ASP A CA 1
ATOM 630 C C . ASP A 1 82 ? 14.646 -8.347 -2.602 1.00 67.06 82 ASP A C 1
ATOM 632 O O . ASP A 1 82 ? 13.733 -8.837 -3.261 1.00 67.06 82 ASP A O 1
ATOM 636 N N . SER A 1 83 ? 14.886 -7.034 -2.645 1.00 65.06 83 SER A N 1
ATOM 637 C CA . SER A 1 83 ? 14.121 -6.119 -3.498 1.00 65.06 83 SER A CA 1
ATOM 638 C C . SER A 1 83 ? 14.267 -6.416 -4.999 1.00 65.06 83 SER A C 1
ATOM 640 O O . SER A 1 83 ? 13.414 -6.026 -5.790 1.00 65.06 83 SER A O 1
ATOM 642 N N . SER A 1 84 ? 15.291 -7.184 -5.383 1.00 62.28 84 SER A N 1
ATOM 643 C CA . SER A 1 84 ? 15.468 -7.757 -6.720 1.00 62.28 84 SER A CA 1
ATOM 644 C C . SER A 1 84 ? 14.368 -8.746 -7.130 1.00 62.28 84 SER A C 1
ATOM 646 O O . SER A 1 84 ? 14.200 -8.979 -8.328 1.00 62.28 84 SER A O 1
ATOM 648 N N . LEU A 1 85 ? 13.603 -9.304 -6.180 1.00 64.88 85 LEU A N 1
ATOM 649 C CA . LEU A 1 85 ? 12.458 -10.181 -6.469 1.00 64.88 85 LEU A CA 1
ATOM 650 C C . LEU A 1 85 ? 11.310 -9.437 -7.164 1.00 64.88 85 LEU A C 1
ATOM 652 O O . LEU A 1 85 ? 10.577 -10.047 -7.931 1.00 64.88 85 LEU A O 1
ATOM 656 N N . LEU A 1 86 ? 11.203 -8.117 -6.980 1.00 71.00 86 LEU A N 1
ATOM 657 C CA . LEU A 1 86 ? 10.192 -7.274 -7.639 1.00 71.00 86 LEU A CA 1
ATOM 658 C C . LEU A 1 86 ? 10.576 -6.872 -9.081 1.00 71.00 86 LEU A C 1
ATOM 660 O O . LEU A 1 86 ? 9.965 -5.979 -9.685 1.00 71.00 86 LEU A O 1
ATOM 664 N N . GLY A 1 87 ? 11.610 -7.517 -9.629 1.00 69.19 87 GLY A N 1
ATOM 665 C CA . GLY A 1 87 ? 12.148 -7.292 -10.965 1.00 69.19 87 GLY A CA 1
ATOM 666 C C . GLY A 1 87 ? 13.253 -6.233 -11.024 1.00 69.19 87 GLY A C 1
ATOM 667 O O . GLY A 1 87 ? 13.712 -5.694 -10.021 1.00 69.19 87 GLY A O 1
ATOM 668 N N . THR A 1 88 ? 13.698 -5.921 -12.243 1.00 6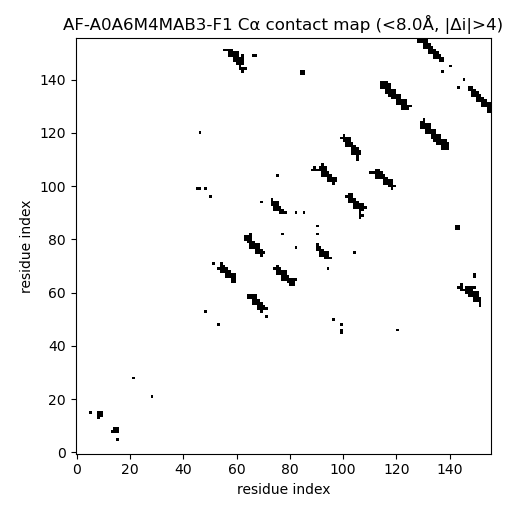5.06 88 THR A N 1
ATOM 669 C CA . THR A 1 88 ? 14.791 -4.962 -12.511 1.00 65.06 88 THR A CA 1
ATOM 670 C C . THR A 1 88 ? 14.319 -3.509 -12.631 1.00 65.06 88 THR A C 1
ATOM 672 O O . THR A 1 88 ? 15.098 -2.632 -13.003 1.00 65.06 88 THR A O 1
ATOM 675 N N . GLY A 1 89 ? 13.029 -3.256 -12.408 1.00 68.50 89 GLY A N 1
ATOM 676 C CA . GLY A 1 89 ? 12.428 -1.931 -12.525 1.00 68.50 89 GLY A CA 1
ATOM 677 C C . GLY A 1 89 ? 12.652 -1.057 -11.286 1.00 68.50 89 GLY A C 1
ATOM 678 O O . GLY A 1 89 ? 13.187 -1.516 -10.277 1.00 68.50 89 GLY A O 1
ATOM 679 N N . PRO A 1 90 ? 12.217 0.214 -11.332 1.00 75.62 90 PRO A N 1
ATOM 680 C CA . PRO A 1 90 ? 12.256 1.089 -10.170 1.00 75.62 90 PRO A CA 1
ATOM 681 C C . PRO A 1 90 ? 11.459 0.496 -9.005 1.00 75.62 90 PRO A C 1
ATOM 683 O O . PRO A 1 90 ? 10.284 0.157 -9.140 1.00 75.62 90 PRO A O 1
ATOM 686 N N . LEU A 1 91 ? 12.096 0.432 -7.839 1.00 87.31 91 LEU A N 1
ATOM 687 C CA . LEU A 1 91 ? 11.494 -0.012 -6.577 1.00 87.31 91 LEU A CA 1
ATOM 688 C C . LEU A 1 91 ? 10.784 1.125 -5.840 1.00 87.31 91 LEU A C 1
ATOM 690 O O . LEU A 1 91 ? 10.485 1.029 -4.655 1.00 87.31 91 LEU A O 1
ATOM 694 N N . ASN A 1 92 ? 10.554 2.227 -6.539 1.00 93.25 92 ASN A N 1
ATOM 695 C CA . ASN A 1 92 ? 9.977 3.444 -6.019 1.00 93.25 92 ASN A CA 1
ATOM 696 C C . ASN A 1 92 ? 9.010 4.037 -7.042 1.00 93.25 92 ASN A C 1
ATOM 698 O O . ASN A 1 92 ? 8.970 3.649 -8.215 1.00 93.25 92 ASN A O 1
ATOM 702 N N . GLY A 1 93 ? 8.228 4.999 -6.581 1.00 95.25 93 GLY A N 1
ATOM 703 C CA . GLY A 1 93 ? 7.272 5.692 -7.420 1.00 95.25 93 GLY A CA 1
ATOM 704 C C . GLY A 1 93 ? 6.280 6.466 -6.579 1.00 95.25 93 GLY A C 1
ATOM 705 O O . GLY A 1 93 ? 6.633 6.993 -5.527 1.00 95.25 93 GLY A O 1
ATOM 706 N N . THR A 1 94 ? 5.036 6.526 -7.040 1.00 97.06 94 THR A N 1
ATOM 707 C CA . THR A 1 94 ? 3.951 7.237 -6.357 1.00 97.06 94 THR A CA 1
ATOM 708 C C . THR A 1 94 ? 2.867 6.279 -5.900 1.00 97.06 94 THR A C 1
ATOM 710 O O . THR A 1 94 ? 2.499 5.383 -6.658 1.00 97.06 94 THR A O 1
ATOM 713 N N . TRP A 1 95 ? 2.310 6.502 -4.716 1.00 97.06 95 TRP A N 1
ATOM 714 C CA . TRP A 1 95 ? 1.151 5.774 -4.214 1.00 97.06 95 TRP A CA 1
ATOM 715 C C . TRP A 1 95 ? -0.086 6.668 -4.188 1.00 97.06 95 TRP A C 1
ATOM 717 O O . TRP A 1 95 ? 0.003 7.891 -4.022 1.00 97.06 95 TRP A O 1
ATOM 727 N N . LYS A 1 96 ? -1.261 6.061 -4.351 1.00 94.94 96 LYS A N 1
ATOM 728 C CA . LYS A 1 96 ? -2.544 6.762 -4.276 1.00 94.94 96 LYS A CA 1
ATOM 729 C C . LYS A 1 96 ? -3.553 5.947 -3.486 1.00 94.94 96 LYS A C 1
ATOM 731 O O . LYS A 1 96 ? -3.773 4.770 -3.745 1.00 94.94 96 LYS A O 1
ATOM 736 N N . TYR A 1 97 ? -4.211 6.631 -2.562 1.00 90.69 97 TYR A N 1
ATOM 737 C CA . TYR A 1 97 ? -5.389 6.138 -1.868 1.00 90.69 97 TYR A CA 1
ATOM 738 C C . TYR A 1 97 ? -6.625 6.666 -2.598 1.00 90.69 97 TYR A C 1
ATOM 740 O O . TYR A 1 97 ? -6.913 7.862 -2.534 1.00 90.69 97 TYR A O 1
ATOM 748 N N . ARG A 1 98 ? -7.286 5.809 -3.387 1.00 76.38 98 ARG A N 1
ATOM 749 C CA . ARG A 1 98 ? -8.468 6.196 -4.180 1.00 76.38 98 ARG A CA 1
ATOM 750 C C . ARG A 1 98 ? -9.729 6.141 -3.333 1.00 76.38 98 ARG A C 1
ATOM 752 O O . ARG A 1 98 ? -10.471 7.112 -3.267 1.00 76.38 98 ARG A O 1
ATOM 759 N N . GLN A 1 99 ? -9.941 4.989 -2.715 1.00 79.31 99 GLN A N 1
ATOM 760 C CA . GLN A 1 99 ? -11.062 4.686 -1.843 1.00 79.31 99 GLN A CA 1
ATOM 761 C C . GLN A 1 99 ? -10.685 3.472 -1.001 1.00 79.31 99 GLN A C 1
ATOM 763 O O . GLN A 1 99 ? -10.007 2.574 -1.503 1.00 79.31 99 GLN A O 1
ATOM 768 N N . TYR A 1 100 ? -11.143 3.421 0.246 1.00 84.00 100 TYR A N 1
ATOM 769 C CA . TYR A 1 100 ? -11.090 2.188 1.024 1.00 84.00 100 TYR A CA 1
ATOM 770 C C . TYR A 1 100 ? -11.825 1.061 0.267 1.00 84.00 100 TYR A C 1
ATOM 772 O O . TYR A 1 100 ? -12.882 1.338 -0.308 1.00 84.00 100 TYR A O 1
ATOM 780 N N . PRO A 1 101 ? -11.322 -0.186 0.246 1.00 89.81 101 PRO A N 1
ATOM 781 C CA . PRO A 1 101 ? -10.116 -0.696 0.898 1.00 89.81 101 PRO A CA 1
ATOM 782 C C . PRO A 1 101 ? -8.882 -0.761 -0.014 1.00 89.81 101 PRO A C 1
ATOM 784 O O . PRO A 1 101 ? -8.067 -1.650 0.161 1.00 89.81 101 PRO A O 1
ATOM 787 N N . TYR A 1 102 ? -8.704 0.126 -0.995 1.00 91.25 102 TYR A N 1
ATOM 788 C CA . TYR A 1 102 ? -7.670 -0.061 -2.021 1.00 91.25 102 TYR A CA 1
ATOM 789 C C . TYR A 1 102 ? -6.580 1.014 -2.036 1.00 91.25 102 TYR A C 1
ATOM 791 O O . TYR A 1 102 ? -6.833 2.224 -1.977 1.00 91.25 102 TYR A O 1
ATOM 799 N N . LEU A 1 103 ? -5.346 0.541 -2.203 1.00 94.56 103 LEU A N 1
ATOM 800 C CA . LEU A 1 103 ? -4.137 1.329 -2.413 1.00 94.56 103 LEU A CA 1
ATOM 801 C C . LEU A 1 103 ? -3.509 0.936 -3.756 1.00 94.56 103 LEU A C 1
ATOM 803 O O . LEU A 1 103 ? -3.312 -0.248 -4.021 1.00 94.56 103 LEU A O 1
ATOM 807 N N . GLU A 1 104 ? -3.159 1.919 -4.587 1.00 95.06 104 GLU A N 1
ATOM 808 C CA . GLU A 1 104 ? -2.439 1.690 -5.848 1.00 95.06 104 GLU A CA 1
ATOM 809 C C . GLU A 1 104 ? -1.013 2.257 -5.773 1.00 95.06 104 GLU A C 1
ATOM 811 O O . GLU A 1 104 ? -0.808 3.387 -5.314 1.00 95.06 104 GLU A O 1
ATOM 816 N N . LEU A 1 105 ? -0.033 1.489 -6.251 1.00 94.69 105 LEU A N 1
ATOM 817 C CA . LEU A 1 105 ? 1.349 1.914 -6.451 1.00 94.69 105 LEU A CA 1
ATOM 818 C C . LEU A 1 105 ? 1.640 2.020 -7.944 1.00 94.69 105 LEU A C 1
ATOM 820 O O . LEU A 1 105 ? 1.333 1.122 -8.726 1.00 94.69 105 LEU A O 1
ATOM 824 N N . LYS A 1 106 ? 2.279 3.118 -8.328 1.00 94.25 106 LYS A N 1
ATOM 825 C CA . LYS A 1 106 ? 2.739 3.371 -9.688 1.00 94.25 106 LYS A CA 1
ATOM 826 C C . LYS A 1 106 ? 4.240 3.593 -9.679 1.00 94.25 106 LYS A C 1
ATOM 828 O O . LYS A 1 106 ? 4.691 4.606 -9.133 1.00 94.25 106 LYS A O 1
ATOM 833 N N . LYS A 1 107 ? 4.986 2.692 -10.311 1.00 92.25 107 LYS A N 1
ATOM 834 C CA . LYS A 1 107 ? 6.440 2.764 -10.460 1.00 92.25 107 LYS A CA 1
ATOM 835 C C . LYS A 1 107 ? 6.845 4.063 -11.141 1.00 92.25 107 LYS A C 1
ATOM 837 O O . LYS A 1 107 ? 6.123 4.627 -11.974 1.00 92.25 107 LYS A O 1
ATOM 842 N N . GLN A 1 108 ? 8.026 4.556 -10.791 1.00 92.81 108 GLN A N 1
ATOM 843 C CA . GLN A 1 108 ? 8.598 5.729 -11.434 1.00 92.81 108 GLN A CA 1
ATOM 844 C C . GLN A 1 108 ? 8.698 5.510 -12.954 1.00 92.81 108 GLN A C 1
ATOM 846 O O . GLN A 1 108 ? 9.222 4.504 -13.418 1.00 92.81 108 GLN A O 1
ATOM 851 N N . GLY A 1 109 ? 8.174 6.457 -13.735 1.00 88.12 109 GLY A N 1
ATOM 852 C CA . GLY A 1 109 ? 8.154 6.372 -15.200 1.00 88.12 109 GLY A CA 1
ATOM 853 C C . GLY A 1 109 ? 7.031 5.510 -15.793 1.00 88.12 109 GLY A C 1
ATOM 854 O O . GLY A 1 109 ? 6.841 5.557 -17.005 1.00 88.12 109 GLY A O 1
ATOM 855 N N . SER A 1 110 ? 6.250 4.790 -14.978 1.00 88.19 110 SER A N 1
ATOM 856 C CA . SER A 1 110 ? 5.108 4.012 -15.469 1.00 88.19 110 SER A CA 1
ATOM 857 C C . SER A 1 110 ? 3.902 4.904 -15.794 1.00 88.19 110 SER A C 1
ATOM 859 O O . SER A 1 110 ? 3.624 5.913 -15.123 1.00 88.19 110 SER A O 1
ATOM 861 N N . GLN A 1 111 ? 3.170 4.523 -16.843 1.00 88.50 111 GLN A N 1
ATOM 862 C CA . GLN A 1 111 ? 1.934 5.184 -17.269 1.00 88.50 111 GLN A CA 1
ATOM 863 C C . GLN A 1 111 ? 0.731 4.748 -16.419 1.00 88.50 111 GLN A C 1
ATOM 865 O O . GLN A 1 111 ? -0.170 5.554 -16.174 1.00 88.50 111 GLN A O 1
ATOM 870 N N . TYR A 1 112 ? 0.740 3.507 -15.931 1.00 87.06 112 TYR A N 1
ATOM 871 C CA . TYR A 1 112 ? -0.358 2.872 -15.201 1.00 87.06 112 TYR A CA 1
ATOM 872 C C . TYR A 1 112 ? 0.119 2.370 -13.841 1.00 87.06 112 TYR A C 1
ATOM 874 O O . TYR A 1 112 ? 1.316 2.231 -13.633 1.00 87.06 112 TYR A O 1
ATOM 882 N N . ALA A 1 113 ? -0.803 2.144 -12.904 1.00 88.56 113 ALA A N 1
ATOM 883 C CA . ALA A 1 113 ? -0.444 1.525 -11.633 1.00 88.56 113 ALA A CA 1
ATOM 884 C C . ALA A 1 113 ? 0.014 0.078 -11.863 1.00 88.56 113 ALA A C 1
ATOM 886 O O . ALA A 1 113 ? -0.576 -0.641 -12.667 1.00 88.56 113 ALA A O 1
ATOM 887 N N . ASP A 1 114 ? 1.074 -0.307 -11.163 1.00 87.25 114 ASP A N 1
ATOM 888 C CA . ASP A 1 114 ? 1.750 -1.592 -11.324 1.00 87.25 114 ASP A CA 1
ATOM 889 C C . ASP A 1 114 ? 1.343 -2.572 -10.220 1.00 87.25 114 ASP A C 1
ATOM 891 O O . ASP A 1 114 ? 1.264 -3.768 -10.467 1.00 87.25 114 ASP A O 1
ATOM 895 N N . HIS A 1 115 ? 1.051 -2.067 -9.016 1.00 89.94 115 HIS A N 1
ATOM 896 C CA . HIS A 1 115 ? 0.665 -2.905 -7.883 1.00 89.94 115 HIS A CA 1
ATOM 897 C C . HIS A 1 115 ? -0.567 -2.357 -7.173 1.00 89.94 115 HIS A C 1
ATOM 899 O O . HIS A 1 115 ? -0.681 -1.152 -6.928 1.00 89.94 115 HIS A O 1
ATOM 905 N N . TYR A 1 116 ? -1.454 -3.267 -6.791 1.00 93.00 116 TYR A N 1
ATOM 906 C CA . TYR A 1 116 ? -2.663 -2.990 -6.032 1.00 93.00 116 TYR A CA 1
ATOM 907 C C . TYR A 1 116 ? -2.639 -3.759 -4.719 1.00 93.00 116 TYR A C 1
ATOM 909 O O . TYR A 1 116 ? -2.253 -4.929 -4.676 1.00 93.00 116 TYR A O 1
ATOM 917 N N . PHE A 1 117 ? -3.071 -3.095 -3.653 1.00 94.19 117 PHE A N 1
ATOM 918 C CA . PHE A 1 117 ? -3.172 -3.677 -2.323 1.00 94.19 117 PHE A CA 1
ATOM 919 C C . PHE A 1 117 ? -4.575 -3.489 -1.768 1.00 94.19 117 PHE A C 1
ATOM 921 O O . PHE A 1 117 ? -5.158 -2.407 -1.887 1.00 94.19 117 PHE A O 1
ATOM 928 N N . GLU A 1 118 ? -5.068 -4.528 -1.105 1.00 93.31 118 GLU A N 1
ATOM 929 C CA . GLU A 1 118 ? -6.222 -4.445 -0.224 1.00 93.31 118 GLU A CA 1
ATOM 930 C C . GLU A 1 118 ? -5.768 -4.069 1.193 1.00 93.31 118 GLU A C 1
ATOM 932 O O . GLU A 1 118 ? -4.834 -4.649 1.750 1.00 93.31 118 GLU A O 1
ATOM 937 N N . ILE A 1 119 ? -6.436 -3.078 1.770 1.00 92.88 119 ILE A N 1
ATOM 938 C CA . ILE A 1 119 ? -6.208 -2.534 3.099 1.00 92.88 119 ILE A CA 1
ATOM 939 C C . ILE A 1 119 ? -7.197 -3.195 4.053 1.00 92.88 119 ILE A C 1
ATOM 941 O O . ILE A 1 119 ? -8.413 -3.030 3.938 1.00 92.88 119 ILE A O 1
ATOM 945 N N . SER A 1 120 ? -6.679 -3.863 5.073 1.00 91.06 120 SER A N 1
ATOM 946 C CA . SER A 1 120 ? -7.486 -4.368 6.183 1.00 91.06 120 SER A CA 1
ATOM 947 C C . SER A 1 120 ? -6.921 -3.905 7.516 1.00 91.06 120 SER A C 1
ATOM 949 O O . SER A 1 120 ? -5.730 -3.616 7.648 1.00 91.06 120 SER A O 1
ATOM 951 N N . ARG A 1 121 ? -7.799 -3.817 8.512 1.00 88.62 121 ARG A N 1
ATOM 952 C CA . ARG A 1 121 ? -7.443 -3.503 9.890 1.00 88.62 121 ARG A CA 1
ATOM 953 C C . ARG A 1 121 ? -7.875 -4.660 10.764 1.00 88.62 121 ARG A C 1
ATOM 955 O O . ARG A 1 121 ? -8.991 -5.153 10.619 1.00 88.62 121 ARG A O 1
ATOM 962 N N . PHE A 1 122 ? -7.004 -5.086 11.658 1.00 87.94 122 PHE A N 1
ATOM 963 C CA . PHE A 1 122 ? -7.346 -6.092 12.650 1.00 87.94 122 PHE A CA 1
ATOM 964 C C . PHE A 1 122 ? -6.623 -5.784 13.946 1.00 87.94 122 PHE A C 1
ATOM 966 O O . PHE A 1 122 ? -5.680 -4.994 13.983 1.00 87.94 122 PHE A O 1
ATOM 973 N N . THR A 1 123 ? -7.089 -6.412 15.007 1.00 85.81 123 THR A N 1
ATOM 974 C CA . THR A 1 123 ? -6.515 -6.243 16.324 1.00 85.81 123 THR A CA 1
ATOM 975 C C . THR A 1 123 ? -5.962 -7.574 16.787 1.00 85.81 123 THR A C 1
ATOM 977 O O . THR A 1 123 ? -6.616 -8.604 16.624 1.00 85.81 123 THR A O 1
ATOM 980 N N . ASP A 1 124 ? -4.756 -7.547 17.337 1.00 83.44 124 ASP A N 1
ATOM 981 C CA . ASP A 1 124 ? -4.122 -8.708 17.948 1.00 83.44 124 ASP A CA 1
ATOM 982 C C . ASP A 1 124 ? -3.586 -8.325 19.330 1.00 83.44 124 ASP A C 1
ATOM 984 O O . ASP A 1 124 ? -3.459 -7.143 19.662 1.00 83.44 124 ASP A O 1
ATOM 988 N N . ARG A 1 125 ? -3.301 -9.314 20.169 1.00 78.38 125 ARG A N 1
ATOM 989 C CA . ARG A 1 125 ? -2.850 -9.100 21.542 1.00 78.38 125 ARG A CA 1
ATOM 990 C C . ARG A 1 125 ? -1.457 -9.669 21.717 1.00 78.38 125 ARG A C 1
ATOM 992 O O . ARG A 1 125 ? -1.259 -10.877 21.600 1.00 78.38 125 ARG A O 1
ATOM 999 N N . ASP A 1 126 ? -0.500 -8.817 22.067 1.00 72.75 126 ASP A N 1
ATOM 1000 C CA . ASP A 1 126 ? 0.784 -9.306 22.551 1.00 72.75 126 ASP A CA 1
ATOM 1001 C C . ASP A 1 126 ? 0.700 -9.650 24.055 1.00 72.75 126 ASP A C 1
ATOM 1003 O O . ASP A 1 126 ? -0.355 -9.582 24.692 1.00 72.75 126 ASP A O 1
ATOM 1007 N N . LYS A 1 127 ? 1.815 -10.082 24.654 1.00 73.75 127 LYS A N 1
ATOM 1008 C CA . LYS A 1 127 ? 1.855 -10.455 26.082 1.00 73.75 127 LYS A CA 1
ATOM 1009 C C . LYS A 1 127 ? 1.609 -9.275 27.039 1.00 73.75 127 LYS A C 1
ATOM 1011 O O . LYS A 1 127 ? 1.511 -9.505 28.243 1.00 73.75 127 LYS A O 1
ATOM 1016 N N . VAL A 1 128 ? 1.565 -8.045 26.534 1.00 74.94 128 VAL A N 1
ATOM 1017 C CA . VAL A 1 128 ? 1.533 -6.793 27.293 1.00 74.94 128 VAL A CA 1
ATOM 1018 C C . VAL A 1 128 ? 0.259 -5.999 26.991 1.00 74.94 128 VAL A C 1
ATOM 1020 O O . VAL A 1 128 ? -0.415 -5.577 27.930 1.00 74.94 128 VAL A O 1
ATOM 1023 N N . SER A 1 129 ? -0.103 -5.811 25.720 1.00 76.25 129 SER A N 1
ATOM 1024 C CA . SER A 1 129 ? -1.241 -4.989 25.307 1.00 76.25 129 SER A CA 1
ATOM 1025 C C . SER A 1 129 ? -1.875 -5.435 23.988 1.00 76.25 129 SER A C 1
ATOM 1027 O O . SER A 1 129 ? -1.404 -6.318 23.273 1.00 76.25 129 SER A O 1
ATOM 1029 N N . GLU A 1 130 ? -2.997 -4.797 23.678 1.00 83.06 130 GLU A N 1
ATOM 1030 C CA . GLU A 1 130 ? -3.648 -4.883 22.380 1.00 83.06 130 GLU A CA 1
ATOM 1031 C C . GLU A 1 130 ? -2.888 -4.009 21.362 1.00 83.06 130 GLU A C 1
ATOM 1033 O O . GLU A 1 130 ? -2.449 -2.901 21.686 1.00 83.06 130 GLU A O 1
ATOM 1038 N N . ILE A 1 131 ? -2.677 -4.525 20.152 1.00 84.94 131 ILE A N 1
ATOM 1039 C CA . ILE A 1 131 ? -2.027 -3.836 19.036 1.00 84.94 131 ILE A CA 1
ATOM 1040 C C . ILE A 1 131 ? -3.004 -3.830 17.872 1.00 84.94 131 ILE A C 1
ATOM 1042 O O . ILE A 1 131 ? -3.512 -4.873 17.456 1.00 84.94 131 ILE A O 1
ATOM 1046 N N . VAL A 1 132 ? -3.232 -2.648 17.311 1.00 87.94 132 VAL A N 1
ATOM 1047 C CA . VAL A 1 132 ? -4.051 -2.517 16.113 1.00 87.94 132 VAL A CA 1
ATOM 1048 C C . VAL A 1 132 ? -3.147 -2.504 14.891 1.00 87.94 132 VAL A C 1
ATOM 1050 O O . VAL A 1 132 ? -2.292 -1.630 14.752 1.00 87.94 132 VAL A O 1
ATOM 1053 N N . PHE A 1 133 ? -3.347 -3.460 13.994 1.00 91.62 133 PHE A N 1
ATOM 1054 C CA . PHE A 1 133 ? -2.573 -3.610 12.772 1.00 91.62 133 PHE A CA 1
ATOM 1055 C C . PHE A 1 133 ? -3.319 -3.060 11.564 1.00 91.62 133 PHE A C 1
ATOM 1057 O O . PHE A 1 133 ? -4.517 -3.290 11.391 1.00 91.62 133 PHE A O 1
ATOM 1064 N N . ILE A 1 134 ? -2.573 -2.382 10.696 1.00 94.19 134 ILE A N 1
ATOM 1065 C CA . ILE A 1 134 ? -2.958 -2.113 9.314 1.00 94.19 134 ILE A CA 1
ATOM 1066 C C . ILE A 1 134 ? -2.191 -3.102 8.439 1.00 94.19 134 ILE A C 1
ATOM 1068 O O . ILE A 1 134 ? -0.962 -3.182 8.514 1.00 94.19 134 ILE A O 1
ATOM 1072 N N . LYS A 1 135 ? -2.922 -3.853 7.616 1.00 95.06 135 LYS A N 1
ATOM 1073 C CA . LYS A 1 135 ? -2.388 -4.854 6.694 1.00 95.06 135 LYS A CA 1
ATOM 1074 C C . LYS A 1 135 ? -2.652 -4.447 5.258 1.00 95.06 135 LYS A C 1
ATOM 1076 O O . LYS A 1 135 ? -3.791 -4.149 4.903 1.00 95.06 135 LYS A O 1
ATOM 1081 N N . LEU A 1 136 ? -1.602 -4.507 4.448 1.00 95.75 136 LEU A N 1
ATOM 1082 C CA . LEU A 1 136 ? -1.662 -4.370 3.000 1.00 95.75 136 LEU A CA 1
ATOM 1083 C C . LEU A 1 136 ? -1.423 -5.745 2.376 1.00 95.75 136 LEU A C 1
ATOM 1085 O O . LEU A 1 136 ? -0.320 -6.293 2.455 1.00 95.75 136 LEU A O 1
ATOM 1089 N N . SER A 1 137 ? -2.466 -6.298 1.769 1.00 94.56 137 SER A N 1
ATOM 1090 C CA . SER A 1 137 ? -2.421 -7.577 1.063 1.00 94.56 137 SER A CA 1
ATOM 1091 C C . SER A 1 137 ? -2.276 -7.319 -0.440 1.00 94.56 137 SER A C 1
ATOM 1093 O O . SER A 1 137 ? -3.161 -6.679 -1.012 1.00 94.56 137 SER A O 1
ATOM 1095 N N . PRO A 1 138 ? -1.183 -7.764 -1.089 1.00 92.81 138 PRO A N 1
ATOM 1096 C CA . PRO A 1 138 ? -1.034 -7.641 -2.533 1.00 92.81 138 PRO A CA 1
ATOM 1097 C C . PRO A 1 138 ? -2.176 -8.357 -3.257 1.00 92.81 138 PRO A C 1
ATOM 1099 O O . PRO A 1 138 ? -2.492 -9.504 -2.951 1.00 92.81 138 PRO A O 1
ATOM 1102 N N . MET A 1 139 ? -2.780 -7.686 -4.234 1.00 89.00 139 MET A N 1
ATOM 1103 C CA . MET A 1 139 ? -3.787 -8.284 -5.118 1.00 89.00 139 MET A CA 1
ATOM 1104 C C . MET A 1 139 ? -3.142 -8.898 -6.367 1.00 89.00 139 MET A C 1
ATOM 1106 O O . MET A 1 139 ? -3.675 -9.836 -6.954 1.00 89.00 139 MET A O 1
ATOM 1110 N N . ASN A 1 140 ? -1.976 -8.383 -6.763 1.00 82.25 140 ASN A N 1
ATOM 1111 C CA . ASN A 1 140 ? -1.142 -8.931 -7.828 1.00 82.25 140 ASN A CA 1
ATOM 1112 C C . ASN A 1 140 ? -0.226 -10.014 -7.238 1.00 82.25 140 ASN A C 1
ATOM 1114 O O . ASN A 1 140 ? 0.938 -9.750 -6.947 1.00 82.25 140 ASN A O 1
ATOM 1118 N N . VAL A 1 141 ? -0.770 -11.209 -6.997 1.00 66.69 141 VAL A N 1
ATOM 1119 C CA . VAL A 1 141 ? -0.057 -12.297 -6.298 1.00 66.69 141 VAL A CA 1
ATOM 1120 C C . VAL A 1 141 ? 1.210 -12.773 -7.015 1.00 66.69 141 VAL A C 1
ATOM 1122 O O . VAL A 1 141 ? 2.144 -13.176 -6.338 1.00 66.69 141 VAL A O 1
ATOM 1125 N N . ASP A 1 142 ? 1.295 -12.650 -8.342 1.00 76.75 142 ASP A N 1
ATOM 1126 C CA . ASP A 1 142 ? 2.457 -13.119 -9.115 1.00 76.75 142 ASP A CA 1
ATOM 1127 C C . ASP A 1 142 ? 3.725 -12.260 -8.922 1.00 76.75 142 ASP A C 1
ATOM 1129 O O . ASP A 1 142 ? 4.828 -12.703 -9.240 1.00 76.75 142 ASP A O 1
ATOM 1133 N N . ASP A 1 143 ? 3.587 -11.037 -8.396 1.00 77.88 143 ASP A N 1
ATOM 1134 C CA . ASP A 1 143 ? 4.713 -10.116 -8.176 1.00 77.88 143 ASP A CA 1
ATOM 1135 C C . ASP A 1 143 ? 5.396 -10.315 -6.813 1.00 77.88 143 ASP A C 1
ATOM 1137 O O . ASP A 1 143 ? 6.479 -9.776 -6.572 1.00 77.88 143 ASP A O 1
ATOM 1141 N N . PHE A 1 144 ? 4.759 -11.047 -5.897 1.00 84.12 144 PHE A N 1
ATOM 1142 C CA . PHE A 1 144 ? 5.216 -11.221 -4.520 1.00 84.12 144 PHE A CA 1
ATOM 1143 C C . PHE A 1 144 ? 5.299 -12.707 -4.164 1.00 84.12 144 PHE A C 1
ATOM 1145 O O . PHE A 1 144 ? 4.686 -13.556 -4.798 1.00 84.12 144 PHE A O 1
ATOM 1152 N N . ALA A 1 145 ? 6.074 -13.039 -3.131 1.00 83.25 145 ALA A N 1
ATOM 1153 C CA . ALA A 1 145 ? 6.104 -14.404 -2.617 1.00 83.25 145 ALA A CA 1
ATOM 1154 C C . ALA A 1 145 ? 4.732 -14.819 -2.052 1.00 83.25 145 ALA A C 1
ATOM 1156 O O . ALA A 1 145 ? 3.960 -13.978 -1.579 1.00 83.25 145 ALA A O 1
ATOM 1157 N N . ASP A 1 146 ? 4.456 -16.125 -2.049 1.00 83.25 146 ASP A N 1
ATOM 1158 C CA . ASP A 1 146 ? 3.208 -16.676 -1.520 1.00 83.25 146 ASP A CA 1
ATOM 1159 C C . ASP A 1 146 ? 2.937 -16.193 -0.087 1.00 83.25 146 ASP A C 1
ATOM 1161 O O . ASP A 1 146 ? 3.788 -16.287 0.801 1.00 83.25 146 ASP A O 1
ATOM 1165 N N . ASN A 1 147 ? 1.713 -15.715 0.152 1.00 87.75 147 ASN A N 1
ATOM 1166 C CA . ASN A 1 147 ? 1.264 -15.159 1.435 1.00 87.75 147 ASN A CA 1
ATOM 1167 C C . ASN A 1 147 ? 2.057 -13.932 1.925 1.00 87.75 147 ASN A C 1
ATOM 1169 O O . ASN A 1 147 ? 2.006 -13.622 3.119 1.00 87.75 147 ASN A O 1
ATOM 1173 N N . CYS A 1 148 ? 2.770 -13.230 1.038 1.00 90.88 148 CYS A N 1
ATOM 1174 C CA . CYS A 1 148 ? 3.406 -11.962 1.373 1.00 90.88 148 CYS A CA 1
ATOM 1175 C C . CYS A 1 148 ? 2.354 -10.912 1.752 1.00 90.88 148 CYS A C 1
ATOM 1177 O O . CYS A 1 148 ? 1.415 -10.649 0.999 1.00 90.88 148 CYS A O 1
ATOM 1179 N N . VAL A 1 149 ? 2.520 -10.293 2.919 1.00 94.69 149 VAL A N 1
ATOM 1180 C CA . VAL A 1 149 ? 1.693 -9.173 3.389 1.00 94.69 149 VAL A CA 1
ATOM 1181 C C . VAL A 1 149 ? 2.566 -8.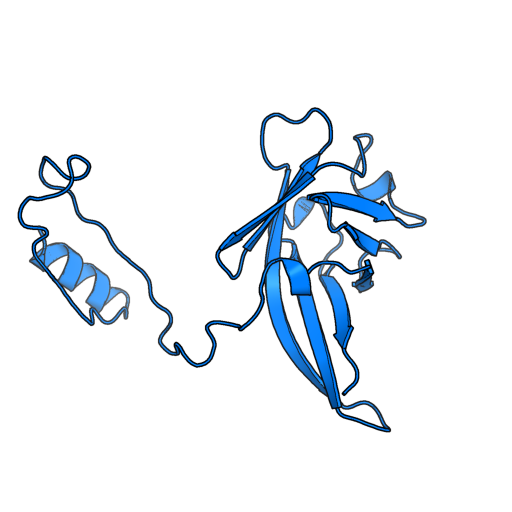120 4.051 1.00 94.69 149 VAL A C 1
ATOM 1183 O O . VAL A 1 149 ? 3.587 -8.443 4.648 1.00 94.69 149 VAL A O 1
ATOM 1186 N N . PHE A 1 150 ? 2.157 -6.856 3.990 1.00 95.56 150 PHE A N 1
ATOM 1187 C CA . PHE A 1 150 ? 2.877 -5.764 4.645 1.00 95.56 150 PHE A CA 1
ATOM 1188 C C . PHE A 1 150 ? 2.085 -5.253 5.848 1.00 95.56 150 PHE A C 1
ATOM 1190 O O . PHE A 1 150 ? 0.925 -4.862 5.704 1.00 95.56 150 PHE A O 1
ATOM 1197 N N . LEU A 1 151 ? 2.706 -5.247 7.029 1.00 95.62 151 LEU A N 1
ATOM 1198 C CA . LEU A 1 151 ? 2.065 -4.902 8.297 1.00 95.62 151 LEU A CA 1
ATOM 1199 C C . LEU A 1 151 ? 2.668 -3.657 8.941 1.00 95.62 151 LEU A C 1
ATOM 1201 O O . LEU A 1 151 ? 3.885 -3.473 8.981 1.00 95.62 151 LEU A O 1
ATOM 1205 N N . TYR A 1 152 ? 1.803 -2.837 9.528 1.00 95.44 152 TYR A N 1
ATOM 1206 C CA . TYR A 1 152 ? 2.188 -1.776 10.448 1.00 95.44 152 TYR A CA 1
ATOM 1207 C C . TYR A 1 152 ? 1.331 -1.852 11.715 1.00 95.44 152 TYR A C 1
ATOM 1209 O O . TYR A 1 152 ? 0.106 -1.921 11.631 1.00 95.44 152 TYR A O 1
ATOM 1217 N N . GLY A 1 153 ? 1.980 -1.869 12.881 1.00 90.12 153 GLY A N 1
ATOM 1218 C CA . GLY A 1 153 ? 1.320 -1.962 14.183 1.00 90.12 153 GLY A CA 1
ATOM 1219 C C . GLY A 1 153 ? 1.286 -0.620 14.913 1.00 90.12 153 GLY A C 1
ATOM 1220 O O . GLY A 1 153 ? 2.325 0.012 15.109 1.00 90.12 153 GLY A O 1
ATOM 1221 N N . LEU A 1 154 ? 0.100 -0.226 15.368 1.00 77.50 154 LEU A N 1
ATOM 1222 C CA . LEU A 1 154 ? -0.140 0.908 16.258 1.00 77.50 154 LEU A CA 1
ATOM 1223 C C . LEU A 1 154 ? -0.324 0.383 17.688 1.00 77.50 154 LEU A C 1
ATOM 1225 O O . LEU A 1 154 ? -1.255 -0.380 17.956 1.00 77.50 154 LEU A O 1
ATOM 1229 N N . ARG A 1 155 ? 0.554 0.791 18.611 1.00 72.50 155 ARG A N 1
ATOM 1230 C CA . ARG A 1 155 ? 0.364 0.547 20.050 1.00 72.50 155 ARG A CA 1
ATOM 1231 C C . ARG A 1 155 ? -0.542 1.628 20.632 1.00 72.50 155 ARG A C 1
ATOM 1233 O O . ARG A 1 155 ? -0.321 2.805 20.345 1.00 72.50 155 ARG A O 1
ATOM 1240 N N . GLN A 1 156 ? -1.531 1.213 21.420 1.00 55.06 156 GLN A N 1
ATOM 1241 C CA . GLN A 1 156 ? -2.367 2.105 22.227 1.00 55.06 156 GLN A CA 1
ATOM 1242 C C . GLN A 1 156 ? -1.821 2.245 23.645 1.00 55.06 156 GLN A C 1
ATOM 1244 O O . GLN A 1 156 ? -1.243 1.257 24.153 1.00 55.06 156 GLN A O 1
#

Organism: NCBI:txid1858656

Mean predicted aligned error: 12.57 Å

Sequence (156 aa):
MINQVEQIAAEAGMSIHRAQAMTAGNHWYNKDSLAIFLLPDNPAGASDIFRQDLIHNFIGENCSGLSLRLMENGNYDFVGKDSSLLGTGPLNGTWKYRQYPYLELKKQGSQYADHYFEISRFTDRDKVSEIVFIKLSPMNVDDFADNCVFLYGLRQ